Protein AF-A0A348WJ95-F1 (afdb_monomer_lite)

Secondary structure (DSSP, 8-state):
-HHHHHHHHHHHTTSEESPP-TT--HHHHHHHHTT-EE----SS--TTTS-HHHHHHHHHHHHHHHHHHHHHHHHHHHHHHHHH-GGGTTTT-------TT--------

Structure (mmCIF, N/CA/C/O backbone):
data_AF-A0A348WJ95-F1
#
_entry.id   AF-A0A348WJ95-F1
#
loop_
_atom_site.group_PDB
_atom_site.id
_atom_site.type_symbol
_atom_site.label_atom_id
_atom_site.label_alt_id
_atom_site.label_comp_id
_atom_site.label_asym_id
_atom_site.label_entity_id
_atom_site.label_seq_id
_atom_site.pdbx_PDB_ins_code
_atom_site.Cartn_x
_atom_site.Cartn_y
_atom_site.Cartn_z
_atom_site.occupancy
_atom_site.B_iso_or_equiv
_atom_site.auth_seq_id
_atom_site.auth_comp_id
_atom_site.auth_asym_id
_atom_site.auth_atom_id
_atom_site.pdbx_PDB_model_num
ATOM 1 N N . VAL A 1 1 ? -10.019 -2.043 -0.776 1.00 91.38 1 VAL A N 1
ATOM 2 C CA . VAL A 1 1 ? -9.320 -3.134 -1.510 1.00 91.38 1 VAL A CA 1
ATOM 3 C C . VAL A 1 1 ? -8.865 -2.721 -2.907 1.00 91.38 1 VAL A C 1
ATOM 5 O O . VAL A 1 1 ? -7.674 -2.802 -3.167 1.00 91.38 1 VAL A O 1
ATOM 8 N N . LEU A 1 2 ? -9.741 -2.224 -3.790 1.00 95.38 2 LEU A N 1
ATOM 9 C CA . LEU A 1 2 ? -9.342 -1.819 -5.153 1.00 95.38 2 LEU A CA 1
ATOM 10 C C . LEU A 1 2 ? -8.228 -0.758 -5.181 1.00 95.38 2 LEU A C 1
ATOM 12 O O . LEU A 1 2 ? -7.229 -0.942 -5.867 1.00 95.38 2 LEU A O 1
ATOM 16 N N . MET A 1 3 ? -8.354 0.302 -4.374 1.00 94.38 3 MET A N 1
ATOM 17 C CA . MET A 1 3 ? -7.328 1.351 -4.262 1.00 94.38 3 MET A CA 1
ATOM 18 C C . MET A 1 3 ? -5.971 0.814 -3.794 1.00 94.38 3 MET A C 1
ATOM 20 O O . MET A 1 3 ? -4.936 1.253 -4.282 1.00 94.38 3 MET A O 1
ATOM 24 N N . TRP A 1 4 ? -5.977 -0.171 -2.893 1.00 95.50 4 TRP A N 1
ATOM 25 C CA . TRP A 1 4 ? -4.765 -0.841 -2.425 1.00 95.50 4 TRP A CA 1
ATOM 26 C C . TRP A 1 4 ? -4.103 -1.645 -3.540 1.00 95.50 4 TRP A C 1
ATOM 28 O O . TRP A 1 4 ? -2.912 -1.490 -3.781 1.00 95.50 4 TRP A O 1
ATOM 38 N N . MET A 1 5 ? -4.879 -2.452 -4.269 1.00 95.56 5 MET A N 1
ATOM 39 C CA . MET A 1 5 ? -4.374 -3.207 -5.419 1.00 95.56 5 MET A CA 1
ATOM 40 C C . MET A 1 5 ? -3.795 -2.274 -6.482 1.00 95.56 5 MET A C 1
ATOM 42 O O . MET A 1 5 ? -2.671 -2.478 -6.935 1.00 95.56 5 MET A O 1
ATOM 46 N N . TYR A 1 6 ? -4.518 -1.207 -6.822 1.00 93.88 6 TYR A N 1
ATOM 47 C CA . TYR A 1 6 ? -4.030 -0.190 -7.746 1.00 93.88 6 TYR A CA 1
ATOM 48 C C . TYR A 1 6 ? -2.711 0.429 -7.263 1.00 93.88 6 TYR A C 1
ATOM 50 O O . TYR A 1 6 ? -1.728 0.418 -8.003 1.00 93.88 6 TYR A O 1
ATOM 58 N N . GLY A 1 7 ? -2.668 0.916 -6.019 1.00 94.31 7 GLY A N 1
ATOM 59 C CA . GLY A 1 7 ? -1.479 1.532 -5.433 1.00 94.31 7 GLY A CA 1
ATOM 60 C C . GLY A 1 7 ? -0.279 0.590 -5.401 1.00 94.31 7 GLY A C 1
ATOM 61 O O . GLY A 1 7 ? 0.821 0.965 -5.811 1.00 94.31 7 GLY A O 1
ATOM 62 N N . TRP A 1 8 ? -0.510 -0.658 -4.997 1.00 93.94 8 TRP A N 1
ATOM 63 C CA . TRP A 1 8 ? 0.516 -1.687 -4.921 1.00 93.94 8 TRP A CA 1
ATOM 64 C C . TRP A 1 8 ? 1.100 -2.020 -6.295 1.00 93.94 8 TRP A C 1
ATOM 66 O O . TRP A 1 8 ? 2.315 -1.947 -6.469 1.00 93.94 8 TRP A O 1
ATOM 76 N N . TYR A 1 9 ? 0.270 -2.303 -7.307 1.00 92.38 9 TYR A N 1
ATOM 77 C CA . TYR A 1 9 ? 0.761 -2.595 -8.662 1.00 92.38 9 TYR A CA 1
ATOM 78 C C . TYR A 1 9 ? 1.420 -1.378 -9.324 1.00 92.38 9 TYR A C 1
ATOM 80 O O . TYR A 1 9 ? 2.405 -1.520 -10.056 1.00 92.38 9 TYR A O 1
ATOM 88 N N . PHE A 1 10 ? 0.915 -0.174 -9.049 1.00 91.94 10 PHE A N 1
ATOM 89 C CA . PHE A 1 10 ? 1.475 1.084 -9.538 1.00 91.94 10 PHE A CA 1
ATOM 90 C C . PHE A 1 10 ? 2.867 1.391 -8.961 1.00 91.94 10 PHE A C 1
ATOM 92 O O . PHE A 1 10 ? 3.733 1.915 -9.684 1.00 91.94 10 PHE A O 1
ATOM 99 N N . MET A 1 11 ? 3.090 1.046 -7.690 1.00 92.38 11 MET A N 1
ATOM 100 C CA . MET A 1 11 ? 4.389 1.110 -7.017 1.00 92.38 11 MET A CA 1
ATOM 101 C C . MET A 1 11 ? 5.312 -0.007 -7.515 1.00 92.38 11 MET A C 1
ATOM 103 O O . MET A 1 11 ? 6.385 0.277 -8.048 1.00 92.38 11 MET A O 1
ATOM 107 N N . TRP A 1 12 ? 4.859 -1.261 -7.459 1.00 90.94 12 TRP A N 1
ATOM 108 C CA . TRP A 1 12 ? 5.659 -2.446 -7.772 1.00 90.94 12 TRP A CA 1
ATOM 109 C C . TRP A 1 12 ? 6.263 -2.412 -9.179 1.00 90.94 12 TRP A C 1
ATOM 111 O O . TRP A 1 12 ? 7.455 -2.663 -9.346 1.00 90.94 12 TRP A O 1
ATOM 121 N N . ARG A 1 13 ? 5.496 -1.995 -10.199 1.00 90.25 13 ARG A N 1
ATOM 122 C CA . ARG A 1 13 ? 6.013 -1.876 -11.578 1.00 90.25 13 ARG A CA 1
ATOM 123 C C . ARG A 1 13 ? 7.142 -0.850 -11.738 1.00 90.25 13 ARG A C 1
ATOM 125 O O . ARG A 1 13 ? 7.764 -0.803 -12.795 1.00 90.25 13 ARG A O 1
ATOM 132 N N . HIS A 1 14 ? 7.332 0.037 -10.760 1.00 88.81 14 HIS A N 1
ATOM 133 C CA . HIS A 1 14 ? 8.429 1.002 -10.739 1.00 88.81 14 HIS A CA 1
ATOM 134 C C . HIS A 1 14 ? 9.718 0.383 -10.193 1.00 88.81 14 HIS A C 1
ATOM 136 O O . HIS A 1 14 ? 10.793 0.804 -10.597 1.00 88.81 14 HIS A O 1
ATOM 142 N N . LEU A 1 15 ? 9.598 -0.638 -9.340 1.00 89.88 15 LEU A N 1
ATOM 143 C CA . LEU A 1 15 ? 10.724 -1.342 -8.730 1.00 89.88 15 LEU A CA 1
ATOM 144 C C . LEU A 1 15 ? 11.337 -2.408 -9.639 1.00 89.88 15 LEU A C 1
ATOM 146 O O . LEU A 1 15 ? 12.328 -3.020 -9.260 1.00 89.88 15 LEU A O 1
ATOM 150 N N . ILE A 1 16 ? 10.749 -2.685 -10.804 1.00 91.12 16 ILE A N 1
ATOM 151 C CA . ILE A 1 16 ? 11.214 -3.742 -11.704 1.00 91.12 16 ILE A CA 1
ATOM 152 C C . ILE A 1 16 ? 11.490 -3.220 -13.111 1.00 91.12 16 ILE A C 1
ATOM 154 O O . ILE A 1 16 ? 10.852 -2.288 -13.605 1.00 91.12 16 ILE A O 1
ATOM 158 N N . THR A 1 17 ? 12.444 -3.854 -13.784 1.00 91.75 17 THR A N 1
ATOM 159 C CA . THR A 1 17 ? 12.764 -3.615 -15.197 1.00 91.75 17 THR A CA 1
ATOM 160 C C . THR A 1 17 ? 12.913 -4.962 -15.911 1.00 91.75 17 THR A C 1
ATOM 162 O O . THR A 1 17 ? 13.579 -5.834 -15.358 1.00 91.75 17 THR A O 1
ATOM 165 N N . PRO A 1 18 ? 12.334 -5.161 -17.114 1.00 92.06 18 PRO A N 1
ATOM 166 C CA . PRO A 1 18 ? 11.546 -4.209 -17.908 1.00 92.06 18 PRO A CA 1
ATOM 167 C C . PRO A 1 18 ? 10.121 -3.993 -17.369 1.00 92.06 18 PRO A C 1
ATOM 169 O O . PRO A 1 18 ? 9.490 -4.906 -16.846 1.00 92.06 18 PRO A O 1
ATOM 172 N N . LYS A 1 19 ? 9.589 -2.772 -17.529 1.00 89.81 19 LYS A N 1
ATOM 173 C CA . LYS A 1 19 ? 8.268 -2.397 -16.995 1.00 89.81 19 LYS A CA 1
ATOM 174 C C . LYS A 1 19 ? 7.145 -3.172 -17.715 1.00 89.81 19 LYS A C 1
ATOM 176 O O . LYS A 1 19 ? 7.075 -3.111 -18.951 1.00 89.81 19 LYS A O 1
ATOM 181 N N . PRO A 1 20 ? 6.243 -3.854 -16.985 1.00 90.56 20 PRO A N 1
ATOM 182 C CA . PRO A 1 20 ? 5.063 -4.475 -17.577 1.00 90.56 20 PRO A CA 1
ATOM 183 C C . PRO A 1 20 ? 4.060 -3.402 -18.021 1.00 90.56 20 PRO A C 1
ATOM 185 O O . PRO A 1 20 ? 3.908 -2.373 -17.353 1.00 90.56 20 PRO A O 1
ATOM 188 N N . SER A 1 21 ? 3.391 -3.628 -19.152 1.00 86.94 21 SER A N 1
ATOM 189 C CA . SER A 1 21 ? 2.289 -2.799 -19.646 1.00 86.94 21 SER A CA 1
ATOM 190 C C . SER A 1 21 ? 0.992 -3.602 -19.671 1.00 86.94 21 SER A C 1
ATOM 192 O O . SER A 1 21 ? 1.013 -4.794 -19.957 1.00 86.94 21 SER A O 1
ATOM 194 N N . ALA A 1 22 ? -0.142 -2.941 -19.432 1.00 86.62 22 ALA A N 1
ATOM 195 C CA . ALA A 1 22 ? -1.461 -3.568 -19.541 1.00 86.62 22 ALA A CA 1
ATOM 196 C C . ALA A 1 22 ? -1.792 -4.004 -20.982 1.00 86.62 22 ALA A C 1
ATOM 198 O O . ALA A 1 22 ? -2.647 -4.853 -21.188 1.00 86.62 22 ALA A O 1
ATOM 199 N N . SER A 1 23 ? -1.103 -3.429 -21.971 1.00 90.25 23 SER A N 1
ATOM 200 C CA . SER A 1 23 ? -1.268 -3.758 -23.391 1.00 90.25 23 SER A CA 1
ATOM 201 C C . SER A 1 23 ? -0.319 -4.857 -23.882 1.00 90.25 23 SER A C 1
ATOM 203 O O . SER A 1 23 ? -0.336 -5.180 -25.066 1.00 90.25 23 SER A O 1
ATOM 205 N N . ASP A 1 24 ? 0.558 -5.393 -23.026 1.00 91.88 24 ASP A N 1
ATOM 206 C CA . ASP A 1 24 ? 1.428 -6.502 -23.422 1.00 91.88 24 ASP A CA 1
ATOM 207 C C . ASP A 1 24 ? 0.627 -7.812 -23.500 1.00 91.88 24 ASP A C 1
ATOM 209 O O . ASP A 1 24 ? -0.140 -8.134 -22.596 1.00 91.88 24 ASP A O 1
ATOM 213 N N . THR A 1 25 ? 0.842 -8.595 -24.562 1.00 95.12 25 THR A N 1
ATOM 214 C CA . THR A 1 25 ? 0.300 -9.957 -24.666 1.00 95.12 25 THR A CA 1
ATOM 215 C C . THR A 1 25 ? 0.956 -10.887 -23.647 1.00 95.12 25 THR A C 1
ATOM 217 O O . THR A 1 25 ? 2.069 -10.630 -23.174 1.00 95.12 25 THR A O 1
ATOM 220 N N . LEU A 1 26 ? 0.296 -12.008 -23.343 1.00 93.44 26 LEU A N 1
ATOM 221 C CA . LEU A 1 26 ? 0.812 -13.010 -22.408 1.00 93.44 26 LEU A CA 1
ATOM 222 C C . LEU A 1 26 ? 2.222 -13.486 -22.792 1.00 93.44 26 LEU A C 1
ATOM 224 O O . LEU A 1 26 ? 3.118 -13.460 -21.952 1.00 93.44 26 LEU A O 1
ATOM 228 N N . ASP A 1 27 ? 2.456 -13.826 -24.061 1.00 95.00 27 ASP A N 1
ATOM 229 C CA . ASP A 1 27 ? 3.769 -14.293 -24.530 1.00 95.00 27 ASP A CA 1
ATOM 230 C C . ASP A 1 27 ? 4.865 -13.243 -24.327 1.00 95.00 27 ASP A C 1
ATOM 232 O O . ASP A 1 27 ? 5.982 -13.551 -23.903 1.00 95.00 27 ASP A O 1
ATOM 236 N N . ARG A 1 28 ? 4.536 -11.965 -24.557 1.00 92.69 28 ARG A N 1
ATOM 237 C CA . ARG A 1 28 ? 5.470 -10.858 -24.340 1.00 92.69 28 ARG A CA 1
ATOM 238 C C . ARG A 1 28 ? 5.779 -10.673 -22.856 1.00 92.69 28 ARG A C 1
ATOM 240 O O . ARG A 1 28 ? 6.926 -10.386 -22.510 1.00 92.69 28 ARG A O 1
ATOM 247 N N . LEU A 1 29 ? 4.792 -10.854 -21.980 1.00 92.75 29 LEU A N 1
ATOM 248 C CA . LEU A 1 29 ? 4.994 -10.828 -20.530 1.00 92.75 29 LEU A CA 1
ATOM 249 C C . LEU A 1 29 ? 5.855 -12.007 -20.058 1.00 92.75 29 LEU A C 1
ATOM 251 O O . LEU A 1 29 ? 6.767 -11.795 -19.261 1.00 92.75 29 LEU A O 1
ATOM 255 N N . LEU A 1 30 ? 5.634 -13.212 -20.591 1.00 93.94 30 LEU A N 1
ATOM 256 C CA . LEU A 1 30 ? 6.448 -14.399 -20.300 1.00 93.94 30 LEU A CA 1
ATOM 257 C C . LEU A 1 30 ? 7.892 -14.257 -20.794 1.00 93.94 30 LEU A C 1
ATOM 259 O O . LEU A 1 30 ? 8.821 -14.763 -20.169 1.00 93.94 30 LEU A O 1
ATOM 263 N N . MET A 1 31 ? 8.108 -13.546 -21.899 1.00 93.94 31 MET A N 1
ATOM 264 C CA . MET A 1 31 ? 9.457 -13.222 -22.353 1.00 93.94 31 MET A CA 1
ATOM 265 C C . MET A 1 31 ? 10.127 -12.196 -21.426 1.00 93.94 31 MET A C 1
ATOM 267 O O . MET A 1 31 ? 11.282 -12.376 -21.042 1.00 93.94 31 MET A O 1
ATOM 271 N N . LYS A 1 32 ? 9.399 -11.142 -21.026 1.00 91.88 32 LYS A N 1
ATOM 272 C CA . LYS A 1 32 ? 9.894 -10.110 -20.098 1.00 91.88 32 LYS A CA 1
ATOM 273 C C . LYS A 1 32 ? 10.208 -10.671 -18.712 1.00 91.88 32 LYS A C 1
ATOM 275 O O . LYS A 1 32 ? 11.200 -10.250 -18.121 1.00 91.88 32 LYS A O 1
ATOM 280 N N . SER A 1 33 ? 9.402 -11.610 -18.209 1.00 91.06 33 SER A N 1
ATOM 281 C CA . SER A 1 33 ? 9.563 -12.188 -16.867 1.00 91.06 33 SER A CA 1
ATOM 282 C C . SER A 1 33 ? 10.927 -12.858 -16.677 1.00 91.06 33 SER A C 1
ATOM 284 O O . SER A 1 33 ? 11.519 -12.741 -15.607 1.00 91.06 33 SER A O 1
ATOM 286 N N . ARG A 1 34 ? 11.482 -13.463 -17.737 1.00 93.19 34 ARG A N 1
ATOM 287 C CA . ARG A 1 34 ? 12.816 -14.093 -17.734 1.00 93.19 34 ARG A CA 1
ATOM 288 C C . ARG A 1 34 ? 13.968 -13.108 -17.519 1.00 93.19 34 ARG A C 1
ATOM 290 O O . ARG A 1 34 ? 15.051 -13.526 -17.127 1.00 93.19 34 ARG A O 1
ATOM 297 N N . ALA A 1 35 ? 13.756 -11.823 -17.798 1.00 92.69 35 ALA A N 1
ATOM 298 C CA . ALA A 1 35 ? 14.775 -10.778 -17.715 1.00 92.69 35 ALA A CA 1
ATOM 299 C C . ALA A 1 35 ? 14.500 -9.761 -16.594 1.00 92.69 35 ALA A C 1
ATOM 301 O O . ALA A 1 35 ? 15.113 -8.692 -16.582 1.00 92.69 35 ALA A O 1
ATOM 302 N N . VAL A 1 36 ? 13.574 -10.063 -15.676 1.00 93.44 36 VAL A N 1
ATOM 303 C CA . VAL A 1 36 ? 13.211 -9.150 -14.588 1.00 93.44 36 VAL A CA 1
ATOM 304 C C . VAL A 1 36 ? 14.403 -8.914 -13.668 1.00 93.44 36 VAL A C 1
ATOM 306 O O . VAL A 1 36 ? 15.040 -9.845 -13.180 1.00 93.44 36 VAL A O 1
ATOM 309 N N . ARG A 1 37 ? 14.674 -7.637 -13.409 1.00 90.56 37 ARG A N 1
ATOM 310 C CA . ARG A 1 37 ? 15.652 -7.163 -12.430 1.00 90.56 37 ARG A CA 1
ATOM 311 C C . ARG A 1 37 ? 14.990 -6.164 -11.499 1.00 90.56 37 ARG A C 1
ATOM 313 O O . ARG A 1 37 ? 14.139 -5.383 -11.932 1.00 90.56 37 ARG A O 1
ATOM 320 N N . TRP A 1 38 ? 15.421 -6.169 -10.244 1.00 88.06 38 TRP A N 1
ATOM 321 C CA . TRP A 1 38 ? 15.050 -5.141 -9.282 1.00 88.06 38 TRP A CA 1
ATOM 322 C C . TRP A 1 38 ? 15.780 -3.838 -9.611 1.00 88.06 38 TRP A C 1
ATOM 324 O O . TRP A 1 38 ? 16.999 -3.802 -9.739 1.00 88.06 38 TRP A O 1
ATOM 334 N N . ASN A 1 39 ? 15.006 -2.775 -9.775 1.00 84.38 39 ASN A N 1
ATOM 335 C CA . ASN A 1 39 ? 15.440 -1.398 -9.956 1.00 84.38 39 ASN A CA 1
ATOM 336 C C . ASN A 1 39 ? 15.285 -0.669 -8.614 1.00 84.38 39 ASN A C 1
ATOM 338 O O . ASN A 1 39 ? 14.472 0.237 -8.467 1.00 84.38 39 ASN A O 1
ATOM 342 N N . VAL A 1 40 ? 15.991 -1.163 -7.599 1.00 78.69 40 VAL A N 1
ATOM 343 C CA . VAL A 1 40 ? 16.006 -0.576 -6.257 1.00 78.69 40 VAL A CA 1
ATOM 344 C C . VAL A 1 40 ? 17.459 -0.439 -5.847 1.00 78.69 40 VAL A C 1
ATOM 346 O O . VAL A 1 40 ? 18.170 -1.436 -5.740 1.00 78.69 40 VAL A O 1
ATOM 349 N N . GLU A 1 41 ? 17.907 0.796 -5.656 1.00 75.62 41 GLU A N 1
ATOM 350 C CA . GLU A 1 41 ? 19.234 1.078 -5.116 1.00 75.62 41 GLU A CA 1
ATOM 351 C C . GLU A 1 41 ? 19.189 0.874 -3.597 1.00 75.62 41 GLU A C 1
ATOM 353 O O . GLU A 1 41 ? 18.422 1.526 -2.893 1.00 75.62 41 GLU A O 1
ATOM 358 N N . THR A 1 42 ? 19.977 -0.074 -3.087 1.00 69.94 42 THR A N 1
ATOM 359 C CA . THR A 1 42 ? 20.011 -0.419 -1.654 1.00 69.94 42 THR A CA 1
ATOM 360 C C . THR A 1 42 ? 21.051 0.379 -0.867 1.00 69.94 42 THR A C 1
ATOM 362 O O . THR A 1 42 ? 21.159 0.207 0.343 1.00 69.94 42 THR A O 1
ATOM 365 N N . ILE A 1 43 ? 21.847 1.219 -1.539 1.00 62.94 43 ILE A N 1
ATOM 366 C CA . ILE A 1 43 ? 22.978 1.945 -0.953 1.00 62.94 43 ILE A CA 1
ATOM 367 C C . ILE A 1 43 ? 22.877 3.422 -1.366 1.00 62.94 43 ILE A C 1
ATOM 369 O O . ILE A 1 43 ? 23.289 3.794 -2.459 1.00 62.94 43 ILE A O 1
ATOM 373 N N . GLY A 1 44 ? 22.332 4.260 -0.479 1.00 62.56 44 GLY A N 1
ATOM 374 C CA . GLY A 1 44 ? 22.312 5.724 -0.613 1.00 62.56 44 GLY A CA 1
ATOM 375 C C . GLY A 1 44 ? 21.048 6.334 -1.237 1.00 62.56 44 GLY A C 1
ATOM 376 O O . GLY A 1 44 ? 20.267 5.674 -1.915 1.00 62.56 44 GLY A O 1
ATOM 377 N N . PHE A 1 45 ? 20.848 7.634 -0.989 1.00 63.44 45 PHE A N 1
ATOM 378 C CA . PHE A 1 45 ? 19.821 8.444 -1.646 1.00 63.44 45 PHE A CA 1
ATOM 379 C C . PHE A 1 45 ? 20.381 9.003 -2.955 1.00 63.44 45 PHE A C 1
ATOM 381 O O . PHE A 1 45 ? 21.178 9.939 -2.955 1.00 63.44 45 PHE A O 1
ATOM 388 N N . SER A 1 46 ? 19.957 8.429 -4.076 1.00 66.75 46 SER A N 1
ATOM 389 C CA . SER A 1 46 ? 20.250 8.953 -5.409 1.00 66.75 46 SER A CA 1
ATOM 390 C C . SER A 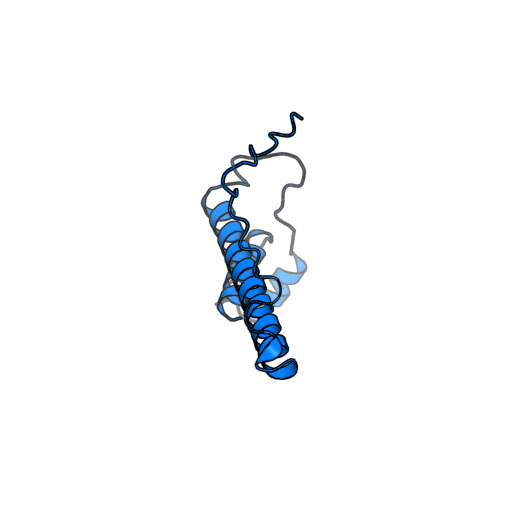1 46 ? 19.140 9.910 -5.857 1.00 66.75 46 SER A C 1
ATOM 392 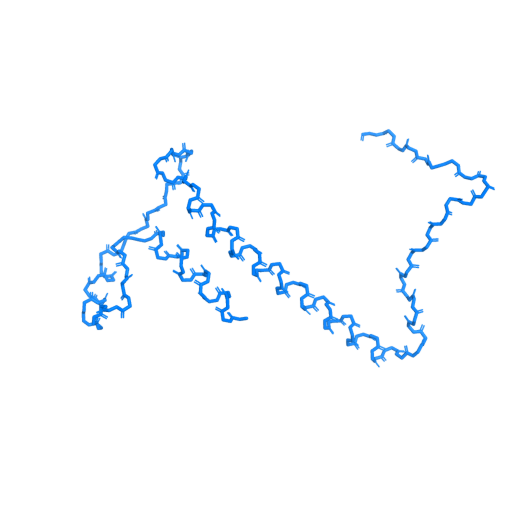O O . SER A 1 46 ? 17.970 9.508 -5.867 1.00 66.75 46 SER A O 1
ATOM 394 N N . PRO A 1 47 ? 19.469 11.141 -6.297 1.00 66.38 47 PRO A N 1
ATOM 395 C CA . PRO A 1 47 ? 18.498 12.058 -6.900 1.00 66.38 47 PRO A CA 1
ATOM 396 C C . PRO A 1 47 ? 17.774 11.466 -8.120 1.00 66.38 47 PRO A C 1
ATOM 398 O O . PRO A 1 47 ? 16.656 11.869 -8.435 1.00 66.38 47 PRO A O 1
ATOM 401 N N . ASN A 1 48 ? 18.392 10.490 -8.799 1.00 69.88 48 ASN A N 1
ATOM 402 C CA . ASN A 1 48 ? 17.800 9.826 -9.960 1.00 69.88 48 ASN A CA 1
ATOM 403 C C . ASN A 1 48 ? 16.754 8.769 -9.561 1.00 69.88 48 ASN A C 1
ATOM 405 O O . ASN A 1 48 ? 15.768 8.589 -10.277 1.00 69.88 48 ASN A O 1
ATOM 409 N N . GLY A 1 49 ? 16.955 8.079 -8.432 1.00 71.06 49 GLY A N 1
ATOM 410 C CA . GLY A 1 49 ? 16.073 7.006 -7.959 1.00 71.06 49 GLY A CA 1
ATOM 411 C C . GLY A 1 49 ? 14.920 7.492 -7.075 1.00 71.06 49 GLY A C 1
ATOM 412 O O . GLY A 1 49 ? 13.792 7.014 -7.207 1.00 71.06 49 GLY A O 1
ATOM 413 N N . PHE A 1 50 ? 15.170 8.477 -6.206 1.00 77.44 50 PHE A N 1
ATOM 414 C CA . PHE A 1 50 ? 14.183 9.001 -5.260 1.00 77.44 50 PHE A CA 1
ATOM 415 C C . PHE A 1 50 ? 13.672 10.379 -5.698 1.00 77.44 50 PHE A C 1
ATOM 417 O O . PHE A 1 50 ? 14.161 11.421 -5.270 1.00 77.44 50 PHE A O 1
ATOM 424 N N . ASN A 1 51 ? 12.666 10.381 -6.572 1.00 85.25 51 ASN A N 1
ATOM 425 C CA . ASN A 1 51 ? 11.992 11.600 -7.025 1.00 85.25 51 ASN A CA 1
ATOM 426 C C . ASN A 1 51 ? 10.603 11.762 -6.375 1.00 85.25 51 ASN A C 1
ATOM 428 O O . ASN A 1 51 ? 10.042 10.820 -5.808 1.00 85.25 51 ASN A O 1
ATOM 432 N N . GLY A 1 52 ? 10.008 12.954 -6.499 1.00 87.62 52 GLY A N 1
ATOM 433 C CA . GLY A 1 52 ? 8.681 13.246 -5.937 1.00 87.62 52 GLY A CA 1
ATOM 434 C C . GLY A 1 52 ? 7.568 12.333 -6.467 1.00 87.62 52 GLY A C 1
ATOM 435 O O . GLY A 1 52 ? 6.640 11.999 -5.734 1.00 87.62 52 GLY A O 1
ATOM 436 N N . TYR A 1 53 ? 7.684 11.853 -7.710 1.00 88.69 53 TYR A N 1
ATOM 437 C CA . TYR A 1 53 ? 6.721 10.910 -8.274 1.00 88.69 53 TYR A CA 1
ATOM 438 C C . TYR A 1 53 ? 6.828 9.526 -7.629 1.00 88.69 53 TYR A C 1
ATOM 440 O O . TYR A 1 53 ? 5.800 8.904 -7.390 1.00 88.69 53 TYR A O 1
ATOM 448 N N . PHE A 1 54 ? 8.034 9.049 -7.304 1.00 88.75 54 PHE A N 1
ATOM 449 C CA . PHE A 1 54 ? 8.237 7.817 -6.540 1.00 88.75 54 PHE A CA 1
ATOM 450 C C . PHE A 1 54 ? 7.684 7.951 -5.118 1.00 88.75 54 PHE A C 1
ATOM 452 O O . PHE A 1 54 ? 6.897 7.103 -4.691 1.00 88.75 54 PHE A O 1
ATOM 459 N N . LEU A 1 55 ? 8.012 9.051 -4.430 1.00 90.12 55 LEU A N 1
ATOM 460 C CA . LEU A 1 55 ? 7.497 9.343 -3.091 1.00 90.12 55 LEU A CA 1
ATOM 461 C C . LEU A 1 55 ? 5.962 9.361 -3.063 1.00 90.12 55 LEU A C 1
ATOM 463 O O . LEU A 1 55 ? 5.359 8.732 -2.196 1.00 90.12 55 LEU A O 1
ATOM 467 N N . PHE A 1 56 ? 5.320 9.990 -4.050 1.00 93.38 56 PHE A N 1
ATOM 468 C CA . PHE A 1 56 ? 3.861 9.990 -4.186 1.00 93.38 56 PHE A CA 1
ATOM 469 C C . PHE A 1 56 ? 3.264 8.571 -4.190 1.00 93.38 56 PHE A C 1
ATOM 471 O O . PHE A 1 56 ? 2.246 8.329 -3.543 1.00 93.38 56 PHE A O 1
ATOM 478 N N . LYS A 1 57 ? 3.907 7.605 -4.860 1.00 93.69 57 LYS A N 1
ATOM 479 C CA . LYS A 1 57 ? 3.433 6.207 -4.879 1.00 93.69 57 LYS A CA 1
ATOM 480 C C . LYS A 1 57 ? 3.514 5.553 -3.512 1.00 93.69 57 LYS A C 1
ATOM 482 O O . LYS A 1 57 ? 2.586 4.849 -3.124 1.00 93.69 57 LYS A O 1
ATOM 487 N N . VAL A 1 58 ? 4.622 5.774 -2.806 1.00 93.69 58 VAL A N 1
ATOM 488 C CA . VAL A 1 58 ? 4.825 5.242 -1.454 1.00 93.69 58 VAL A CA 1
ATOM 489 C C . VAL A 1 58 ? 3.765 5.811 -0.517 1.00 93.69 58 VAL A C 1
ATOM 491 O O . VAL A 1 58 ? 3.091 5.048 0.173 1.00 93.69 58 VAL A O 1
ATOM 494 N N . LEU A 1 59 ? 3.544 7.127 -0.561 1.00 95.94 59 LEU A N 1
ATOM 495 C CA . LEU A 1 59 ? 2.512 7.792 0.234 1.00 95.94 59 LEU A CA 1
ATOM 496 C C . LEU A 1 59 ? 1.108 7.267 -0.084 1.00 95.94 59 LEU A C 1
ATOM 498 O O . LEU A 1 59 ? 0.330 7.042 0.837 1.00 95.94 59 LEU A O 1
ATOM 502 N N . LEU A 1 60 ? 0.791 7.001 -1.354 1.00 96.25 60 LEU A N 1
ATOM 503 C CA . LEU A 1 60 ? -0.492 6.410 -1.743 1.00 96.25 60 LEU A CA 1
ATOM 504 C C . LEU A 1 60 ? -0.684 5.018 -1.117 1.00 96.25 60 LEU A C 1
ATOM 506 O O . LEU A 1 60 ? -1.742 4.747 -0.546 1.00 96.25 60 LEU A O 1
ATOM 510 N N . VAL A 1 61 ? 0.331 4.147 -1.171 1.00 96.75 61 VAL A N 1
ATOM 511 C CA . VAL A 1 61 ? 0.268 2.814 -0.543 1.00 96.75 61 VAL A CA 1
ATOM 512 C C . VAL A 1 61 ? 0.096 2.937 0.973 1.00 96.75 61 VAL A C 1
ATOM 514 O O . VAL A 1 61 ? -0.822 2.325 1.523 1.00 96.75 61 VAL A O 1
ATOM 517 N N . LEU A 1 62 ? 0.906 3.770 1.636 1.00 97.56 62 LEU A N 1
ATOM 518 C CA . LEU A 1 62 ? 0.817 4.003 3.083 1.00 97.56 62 LEU A CA 1
ATOM 519 C C . LEU A 1 62 ? -0.550 4.558 3.497 1.00 97.56 62 LEU A C 1
ATOM 521 O O . LEU A 1 62 ? -1.146 4.068 4.453 1.00 97.56 62 LEU A O 1
ATOM 525 N N . PHE A 1 63 ? -1.089 5.513 2.742 1.00 97.00 63 PHE A N 1
ATOM 526 C CA . PHE A 1 63 ? -2.430 6.046 2.965 1.00 97.00 63 PHE A CA 1
ATOM 527 C C . PHE A 1 63 ? -3.488 4.939 2.889 1.00 97.00 63 PHE A C 1
ATOM 529 O O . PHE A 1 63 ? -4.314 4.799 3.790 1.00 97.00 63 PHE A O 1
ATOM 536 N N . THR A 1 64 ? -3.443 4.092 1.856 1.00 97.25 64 THR A N 1
ATOM 537 C CA . THR A 1 64 ? -4.404 2.984 1.738 1.00 97.25 64 THR A CA 1
ATOM 538 C C . THR A 1 64 ? -4.239 1.916 2.829 1.00 97.25 64 THR A C 1
ATOM 540 O O . THR A 1 64 ? -5.247 1.354 3.259 1.00 97.25 64 THR A O 1
ATOM 543 N N . ALA A 1 65 ? -3.020 1.669 3.330 1.00 97.25 65 ALA A N 1
ATOM 544 C CA . ALA A 1 65 ? -2.789 0.844 4.524 1.00 97.25 65 ALA A CA 1
ATOM 545 C C . ALA A 1 65 ? -3.422 1.468 5.776 1.00 97.25 65 ALA A C 1
ATOM 547 O O . ALA A 1 65 ? -4.117 0.777 6.520 1.00 97.25 65 ALA A O 1
ATOM 548 N N . MET A 1 66 ? -3.231 2.773 5.987 1.00 97.94 66 MET A N 1
ATOM 549 C CA . MET A 1 66 ? -3.817 3.499 7.116 1.00 97.94 66 MET A CA 1
ATOM 550 C C . MET A 1 66 ? -5.349 3.409 7.108 1.00 97.94 66 MET A C 1
ATOM 552 O O . MET A 1 66 ? -5.957 3.152 8.144 1.00 97.94 66 MET A O 1
ATOM 556 N N . VAL A 1 67 ? -5.977 3.542 5.935 1.00 97.31 67 VAL A N 1
ATOM 557 C CA . VAL A 1 67 ? -7.434 3.388 5.779 1.00 97.31 67 VAL A CA 1
ATOM 558 C C . VAL A 1 67 ? -7.901 1.982 6.168 1.00 97.31 67 VAL A C 1
ATOM 560 O O . VAL A 1 67 ? -8.940 1.847 6.812 1.00 97.31 67 VAL A O 1
ATOM 563 N N . PHE A 1 68 ? -7.145 0.930 5.832 1.00 96.62 68 PHE A N 1
ATOM 564 C CA . PHE A 1 68 ? -7.475 -0.422 6.291 1.00 96.62 68 PHE A CA 1
ATOM 565 C C . PHE A 1 68 ? -7.382 -0.566 7.807 1.00 96.62 68 PHE A C 1
ATOM 567 O O . PHE A 1 68 ? -8.294 -1.132 8.404 1.00 96.62 68 PHE A O 1
ATOM 574 N N . LEU A 1 69 ? -6.323 -0.044 8.430 1.00 97.31 69 LEU A N 1
ATOM 575 C CA . LEU A 1 69 ? -6.186 -0.068 9.888 1.00 97.31 69 LEU A CA 1
ATOM 576 C C . LEU A 1 69 ? -7.345 0.667 10.564 1.00 97.31 69 LEU A C 1
ATOM 578 O O . LEU A 1 69 ? -7.916 0.153 11.522 1.00 97.31 69 LEU A O 1
ATOM 582 N N . HIS A 1 70 ? -7.744 1.820 10.023 1.00 96.94 70 HIS A N 1
ATOM 583 C CA . HIS A 1 70 ? -8.887 2.573 10.528 1.00 96.94 70 HIS A CA 1
ATOM 584 C C . HIS A 1 70 ? -10.199 1.787 10.393 1.00 96.94 70 HIS A C 1
ATOM 586 O O . HIS A 1 70 ? -10.975 1.723 11.342 1.00 96.94 70 HIS A O 1
ATOM 592 N N . ALA A 1 71 ? -10.424 1.128 9.251 1.00 97.00 71 ALA A N 1
ATOM 593 C CA . ALA A 1 71 ? -11.597 0.281 9.049 1.00 97.00 71 ALA A CA 1
ATOM 594 C C . ALA A 1 71 ? -11.625 -0.904 10.028 1.00 97.00 71 ALA A C 1
ATOM 596 O O . ALA A 1 71 ? -12.661 -1.170 10.629 1.00 97.00 71 ALA A O 1
ATOM 597 N N . ILE A 1 72 ? -10.493 -1.589 10.227 1.00 96.94 72 ILE A N 1
ATOM 598 C CA . ILE A 1 72 ? -10.382 -2.692 11.194 1.00 96.94 72 ILE A CA 1
ATOM 599 C C . ILE A 1 72 ? -10.679 -2.188 12.607 1.00 96.94 72 ILE A C 1
ATOM 601 O O . ILE A 1 72 ? -11.491 -2.796 13.297 1.00 96.94 72 ILE A O 1
ATOM 605 N N . ALA A 1 73 ? -10.070 -1.075 13.022 1.00 95.50 73 ALA A N 1
ATOM 606 C CA . ALA A 1 73 ? -10.296 -0.488 14.340 1.00 95.50 73 ALA A CA 1
ATOM 607 C C . ALA A 1 73 ? -11.770 -0.110 14.552 1.00 95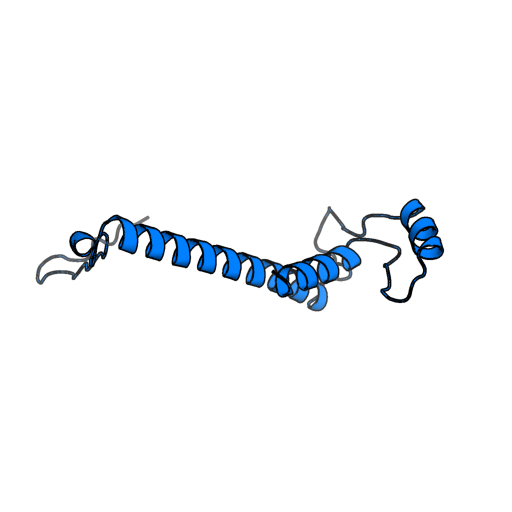.50 73 ALA A C 1
ATOM 609 O O . ALA A 1 73 ? -12.343 -0.437 15.590 1.00 95.50 73 ALA A O 1
ATOM 610 N N . PHE A 1 74 ? -12.393 0.516 13.550 1.00 94.56 74 PHE A N 1
ATOM 611 C CA . PHE A 1 74 ? -13.808 0.875 13.575 1.00 94.56 74 PHE A CA 1
ATOM 612 C C . PHE A 1 74 ? -14.705 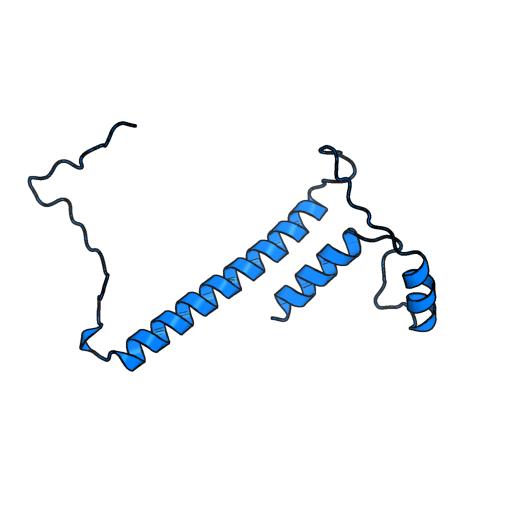-0.360 13.717 1.00 94.56 74 PHE A C 1
ATOM 614 O O . PHE A 1 74 ? -15.478 -0.446 14.667 1.00 94.56 74 PHE A O 1
ATOM 621 N N . PHE A 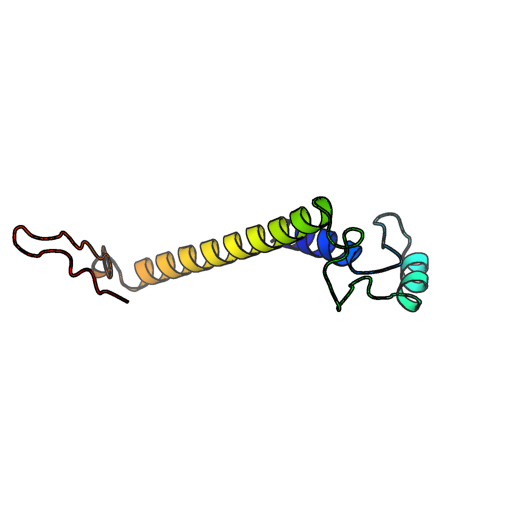1 75 ? -14.566 -1.350 12.830 1.00 96.00 75 PHE A N 1
ATOM 622 C CA . PHE A 1 75 ? -15.407 -2.549 12.873 1.00 96.00 75 PHE A CA 1
ATOM 623 C C . PHE A 1 75 ? -15.170 -3.391 14.126 1.00 96.00 75 PHE A C 1
ATOM 625 O O . PHE A 1 75 ? -16.120 -3.945 14.675 1.00 96.00 75 PHE A O 1
ATOM 632 N N . TYR A 1 76 ? -13.926 -3.474 14.602 1.00 93.88 76 TYR A N 1
ATOM 633 C CA . TYR A 1 76 ? -13.603 -4.162 15.847 1.00 93.88 76 TYR A CA 1
ATOM 634 C C . TYR A 1 76 ? -14.273 -3.483 17.046 1.00 93.88 76 TYR A C 1
ATOM 636 O O . TYR A 1 76 ? -14.895 -4.163 17.860 1.00 93.88 76 TYR A O 1
ATOM 644 N N . ARG A 1 77 ? -14.226 -2.146 17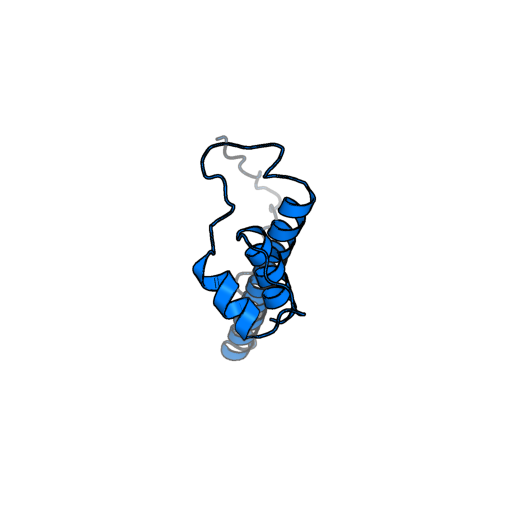.115 1.00 90.69 77 ARG A N 1
ATOM 645 C CA . ARG A 1 77 ? -14.921 -1.375 18.150 1.00 90.69 77 ARG A CA 1
ATOM 646 C C . ARG A 1 77 ? -16.436 -1.576 18.090 1.00 90.69 77 ARG A C 1
ATOM 648 O O . ARG A 1 77 ? -17.023 -1.925 19.106 1.00 90.69 77 ARG A O 1
ATOM 655 N N . SER A 1 78 ? -17.053 -1.447 16.914 1.00 90.81 78 SER A N 1
ATOM 656 C CA . SER A 1 78 ? -18.500 -1.659 16.757 1.00 90.81 78 SER A CA 1
ATOM 657 C C . SER A 1 78 ? -18.931 -3.083 17.122 1.00 90.81 78 SER A C 1
ATOM 659 O O . SER A 1 78 ? -20.005 -3.284 17.684 1.00 90.81 78 SER A O 1
ATOM 661 N N . TYR A 1 79 ? -18.095 -4.085 16.831 1.00 93.19 79 TYR A N 1
ATOM 662 C CA . TYR A 1 79 ? -18.352 -5.467 17.233 1.00 93.19 79 TYR A CA 1
ATOM 663 C C . TYR A 1 79 ? -18.310 -5.649 18.758 1.00 93.19 79 TYR A C 1
ATOM 665 O O . TYR A 1 79 ? -19.169 -6.336 19.312 1.00 93.19 79 TYR A O 1
ATOM 673 N N . LEU A 1 80 ? -17.339 -5.034 19.441 1.00 90.00 80 LEU A N 1
ATOM 674 C CA . LEU A 1 80 ? -17.264 -5.064 20.903 1.00 90.00 80 LEU A CA 1
ATOM 675 C C . LEU A 1 80 ? -18.451 -4.339 21.547 1.00 90.00 80 LEU A C 1
ATOM 677 O O . LEU A 1 80 ? -19.059 -4.900 22.451 1.00 90.00 80 LEU A O 1
ATOM 681 N N . GLU A 1 81 ? -18.832 -3.165 21.040 1.00 88.88 81 GLU A N 1
ATOM 682 C CA . GLU A 1 81 ? -20.008 -2.417 21.513 1.00 88.88 81 GLU A CA 1
ATOM 683 C C . GLU A 1 81 ? -21.296 -3.251 21.376 1.00 88.88 81 GLU A C 1
ATOM 685 O O . GLU A 1 81 ? -22.083 -3.348 22.317 1.00 88.88 81 GLU A O 1
ATOM 690 N N . TRP A 1 82 ? -21.483 -3.942 20.244 1.00 89.19 82 TRP A N 1
ATOM 691 C CA . TRP A 1 82 ? -22.628 -4.839 20.049 1.00 89.19 82 TRP A CA 1
ATOM 692 C C . TRP A 1 82 ? -22.620 -6.043 21.004 1.00 89.19 82 TRP A C 1
ATOM 694 O O . TRP A 1 82 ? -23.674 -6.445 21.497 1.00 89.19 82 TRP A O 1
ATOM 704 N N . LYS A 1 83 ? -21.445 -6.625 21.271 1.00 92.31 83 LYS A N 1
ATOM 705 C CA . LYS A 1 83 ? -21.296 -7.805 22.136 1.00 92.31 83 LYS A CA 1
ATOM 706 C C . LYS A 1 83 ? -21.451 -7.478 23.625 1.00 92.31 83 LYS A C 1
ATOM 708 O O . LYS A 1 83 ? -21.988 -8.296 24.366 1.00 92.31 83 LYS A O 1
ATOM 713 N N . GLU A 1 84 ? -20.922 -6.342 24.068 1.00 89.81 84 GLU A N 1
ATOM 714 C CA . GLU A 1 84 ? -20.920 -5.931 25.478 1.00 89.81 84 GLU A CA 1
ATOM 715 C C . GLU A 1 84 ? -22.231 -5.245 25.894 1.00 89.81 84 GLU A C 1
ATOM 717 O O . GLU A 1 84 ? -22.594 -5.286 27.067 1.00 89.81 84 GLU A O 1
ATOM 722 N N . GLY A 1 85 ? -22.979 -4.681 24.940 1.00 87.62 85 GLY A N 1
ATOM 723 C CA . GLY A 1 85 ? -24.282 -4.075 25.195 1.00 87.62 85 GLY A CA 1
ATOM 724 C C . GLY A 1 85 ? -24.202 -2.666 25.805 1.00 87.62 85 GLY A C 1
ATOM 725 O O . GLY A 1 85 ? -23.134 -2.051 25.825 1.00 87.62 85 GLY A O 1
ATOM 726 N N . PRO A 1 86 ? -25.336 -2.129 26.298 1.00 85.12 86 PRO A N 1
ATOM 727 C CA . PRO A 1 86 ? -25.451 -0.735 26.744 1.00 85.12 86 PRO A CA 1
ATOM 728 C C . PRO A 1 86 ? -24.483 -0.342 27.869 1.00 85.12 86 PRO A C 1
ATOM 730 O O . PRO A 1 86 ? -24.101 0.816 27.969 1.00 85.12 86 PRO A O 1
ATOM 733 N N . GLU A 1 87 ? -24.049 -1.301 28.692 1.00 81.88 87 GLU A N 1
ATOM 734 C CA . GLU A 1 87 ? -23.104 -1.066 29.795 1.00 81.88 87 GLU A CA 1
ATOM 735 C C . GLU A 1 87 ? -21.685 -0.701 29.322 1.00 81.88 87 GLU A C 1
ATOM 737 O O . GLU A 1 87 ? -20.869 -0.231 30.111 1.00 81.88 87 GLU A O 1
ATOM 742 N N . SER A 1 88 ? -21.376 -0.904 28.038 1.00 78.94 88 SER A N 1
ATOM 743 C CA . SER A 1 88 ? -20.087 -0.534 27.441 1.00 78.94 88 SER A CA 1
ATOM 744 C C . SER A 1 88 ? -20.021 0.936 26.997 1.00 78.94 88 SER A C 1
ATOM 746 O O . SER A 1 88 ? -18.976 1.408 26.539 1.00 78.94 88 SER A O 1
ATOM 748 N N . GLU A 1 89 ? -21.114 1.697 27.122 1.00 80.38 89 GLU A N 1
ATOM 749 C CA . GLU A 1 89 ? -21.128 3.107 26.732 1.00 80.38 89 GLU A CA 1
ATOM 750 C C . GLU A 1 89 ? -20.069 3.909 27.512 1.00 80.38 89 GLU A C 1
ATOM 752 O O . GLU A 1 89 ? -20.035 3.923 28.739 1.00 80.38 89 GLU A O 1
ATOM 757 N N . GLY A 1 90 ? -19.158 4.572 26.789 1.00 75.81 90 GLY A N 1
ATOM 758 C CA . GLY A 1 90 ? -18.080 5.357 27.402 1.00 75.81 90 GLY A CA 1
ATOM 759 C C . GLY A 1 90 ? -16.982 4.526 28.078 1.00 75.81 90 GLY A C 1
ATOM 760 O O . GLY A 1 90 ? -16.129 5.089 28.764 1.00 75.81 90 GLY A O 1
ATOM 761 N N . LYS A 1 91 ? -16.946 3.205 27.877 1.00 74.00 91 LYS A N 1
ATOM 762 C CA . LYS A 1 91 ? -15.880 2.349 28.407 1.00 74.00 91 LYS A CA 1
ATOM 763 C C . LYS A 1 91 ? -14.525 2.760 27.818 1.00 74.00 91 LYS A C 1
ATOM 765 O O . LYS A 1 91 ? -14.378 2.889 26.603 1.00 74.00 91 LYS A O 1
ATOM 770 N N . TYR A 1 92 ? -13.542 2.987 28.691 1.00 74.00 92 TYR A N 1
ATOM 771 C CA . TYR A 1 92 ? -12.222 3.551 28.353 1.00 74.00 92 TYR A CA 1
ATOM 772 C C . TYR A 1 92 ? -12.254 4.974 27.769 1.00 74.00 92 TYR A C 1
ATOM 774 O O . TYR A 1 92 ? -11.252 5.424 27.213 1.00 74.00 92 TYR A O 1
ATOM 782 N N . LEU A 1 93 ? -13.383 5.687 27.875 1.00 77.19 93 LEU A N 1
ATOM 783 C CA . LEU A 1 93 ? -13.428 7.111 27.571 1.00 77.19 93 LEU A CA 1
ATOM 784 C C . LEU A 1 93 ? -12.759 7.861 28.718 1.00 77.19 93 LEU A C 1
ATOM 786 O O . LEU A 1 93 ? -13.393 8.192 29.717 1.00 77.19 93 LEU A O 1
ATOM 790 N N . ASP A 1 94 ? -11.470 8.104 28.550 1.00 72.56 94 ASP A N 1
ATOM 791 C CA . ASP A 1 94 ? -10.724 8.976 29.432 1.00 72.56 94 ASP A CA 1
ATOM 792 C C . ASP A 1 94 ? -11.211 10.420 29.241 1.00 72.56 94 ASP A C 1
ATOM 794 O O . ASP A 1 94 ? -11.114 11.003 28.155 1.00 72.56 94 ASP A O 1
ATOM 798 N N . ARG A 1 95 ? -11.834 10.955 30.291 1.00 70.00 95 ARG A N 1
ATOM 799 C CA . ARG A 1 95 ? -12.238 12.355 30.396 1.00 70.00 95 ARG A CA 1
ATOM 800 C C . ARG A 1 95 ? -11.418 13.011 31.493 1.00 70.00 95 ARG A C 1
ATOM 802 O O . ARG A 1 95 ? -11.997 13.607 32.400 1.00 70.00 95 ARG A O 1
ATOM 809 N N . ASP A 1 96 ? -10.101 12.886 31.427 1.00 69.94 96 ASP A N 1
ATOM 810 C CA . ASP A 1 96 ? -9.226 13.679 32.273 1.00 69.94 96 ASP A CA 1
ATOM 811 C C . ASP A 1 96 ? -9.568 15.170 32.120 1.00 69.94 96 ASP A C 1
ATOM 813 O O . ASP A 1 96 ? -9.352 15.815 31.090 1.00 69.94 96 ASP A O 1
ATOM 817 N N . THR A 1 97 ? -10.157 15.721 33.177 1.00 65.69 97 THR A N 1
ATOM 818 C CA . THR A 1 97 ? -10.167 17.152 33.456 1.00 65.69 97 THR A CA 1
ATOM 819 C C . THR A 1 97 ? -9.099 17.380 34.509 1.00 65.69 97 THR A C 1
ATOM 821 O O . THR A 1 97 ? -9.174 16.741 35.557 1.00 65.69 97 THR A O 1
ATOM 824 N N . LEU A 1 98 ? -8.160 18.305 34.276 1.00 57.62 98 LEU A N 1
ATOM 825 C CA . LEU A 1 98 ? -7.357 18.877 35.360 1.00 57.62 98 LEU A CA 1
ATOM 826 C C . LEU A 1 98 ? -8.357 19.496 36.344 1.00 57.62 98 LEU A C 1
ATOM 828 O O . LEU A 1 98 ? -8.912 20.568 36.089 1.00 57.62 98 LEU A O 1
ATOM 832 N N . GLY A 1 99 ? -8.706 18.761 37.399 1.00 56.81 99 GLY A N 1
ATOM 833 C CA . GLY A 1 99 ? -9.601 19.253 38.435 1.00 56.81 99 GLY A CA 1
ATOM 834 C C . GLY A 1 99 ? -9.021 20.537 39.022 1.00 56.81 99 GLY A C 1
ATOM 835 O O . GLY A 1 99 ? -7.809 20.751 38.992 1.00 56.81 99 GLY A O 1
ATOM 836 N N . ALA A 1 100 ? -9.874 21.417 39.551 1.00 53.84 100 ALA A N 1
ATOM 837 C CA . ALA A 1 100 ? -9.404 22.608 40.251 1.00 53.84 100 ALA A CA 1
ATOM 838 C C . ALA A 1 100 ? -8.535 22.187 41.454 1.00 53.84 100 ALA A C 1
ATOM 840 O O . ALA A 1 100 ? -9.066 21.860 42.513 1.00 53.84 100 ALA A O 1
ATOM 841 N N . GLY A 1 101 ? -7.212 22.167 41.261 1.00 56.91 101 GLY A N 1
ATOM 842 C CA . GLY A 1 101 ? -6.228 21.807 42.282 1.00 56.91 101 GLY A CA 1
ATOM 843 C C . GLY A 1 101 ? -5.091 20.870 41.858 1.00 56.91 101 GLY A C 1
ATOM 844 O O . GLY A 1 101 ? -4.185 20.693 42.665 1.00 56.91 101 GLY A O 1
ATOM 845 N N . GLU A 1 102 ? -5.075 20.304 40.647 1.00 53.12 102 GLU A N 1
ATOM 846 C CA . GLU A 1 102 ? -3.954 19.459 40.194 1.00 53.12 102 GLU A CA 1
ATOM 847 C C . GLU A 1 102 ? -3.199 20.129 39.041 1.00 53.12 102 GLU A C 1
ATOM 849 O O . GLU A 1 102 ? -3.693 20.237 37.918 1.00 53.12 102 GLU A O 1
ATOM 854 N N . GLU A 1 103 ? -1.994 20.627 39.338 1.00 54.25 103 GLU A N 1
ATOM 855 C CA . GLU A 1 103 ? -1.053 21.081 38.317 1.00 54.25 103 GLU A CA 1
ATOM 856 C C . GLU A 1 103 ? -0.619 19.868 37.493 1.00 54.25 103 GLU A C 1
ATOM 858 O O . GLU A 1 103 ? -0.161 18.866 38.045 1.00 54.25 103 GLU A O 1
ATOM 863 N N . ALA A 1 104 ? -0.784 19.956 36.170 1.00 55.03 104 ALA A N 1
ATOM 864 C CA . ALA A 1 104 ? -0.281 18.953 35.247 1.00 55.03 104 ALA A CA 1
ATOM 865 C C . ALA A 1 104 ? 1.207 18.745 35.544 1.00 55.03 104 ALA A C 1
ATOM 867 O O . ALA A 1 104 ? 2.013 19.657 35.362 1.00 55.03 104 ALA A O 1
ATOM 868 N N . TYR A 1 105 ? 1.565 17.568 36.056 1.00 51.22 105 TYR A N 1
ATOM 869 C CA . TYR A 1 105 ? 2.954 17.243 36.330 1.00 51.22 105 TYR A CA 1
ATOM 870 C C . TYR A 1 105 ? 3.694 17.167 34.989 1.00 51.22 105 TYR A C 1
ATOM 872 O O . TYR A 1 105 ? 3.632 16.156 34.288 1.00 51.22 105 TYR A O 1
ATOM 880 N N . GLU A 1 106 ? 4.365 18.259 34.609 1.00 51.56 106 GLU A N 1
ATOM 881 C CA . GLU A 1 106 ? 5.371 18.258 33.550 1.00 51.56 106 GLU A CA 1
ATOM 882 C C . GLU A 1 106 ? 6.542 17.404 34.038 1.00 51.56 106 GLU A C 1
ATOM 884 O O . GLU A 1 106 ? 7.469 17.866 34.705 1.00 51.56 106 GLU A O 1
ATOM 889 N N . GLY A 1 107 ? 6.472 16.110 33.728 1.00 45.38 107 GLY A N 1
ATOM 890 C CA . GLY A 1 107 ? 7.616 15.224 33.813 1.00 45.38 107 GLY A CA 1
ATOM 891 C C . GLY A 1 107 ? 8.692 15.731 32.861 1.00 45.38 107 GLY A C 1
ATOM 892 O O . GLY A 1 107 ? 8.646 15.470 31.663 1.00 45.38 107 GLY A O 1
ATOM 893 N N . THR A 1 108 ? 9.663 16.460 33.400 1.00 43.34 108 THR A N 1
ATOM 894 C CA . THR A 1 108 ? 10.967 16.666 32.774 1.00 43.34 108 THR A CA 1
ATOM 895 C C . THR A 1 108 ? 11.551 15.308 32.403 1.00 43.34 108 THR A C 1
ATOM 897 O O . THR A 1 108 ? 11.868 14.554 33.319 1.00 43.34 108 THR A O 1
ATOM 900 N N . HIS A 1 109 ? 11.696 15.022 31.106 1.00 40.22 109 HIS A N 1
ATOM 901 C CA . HIS A 1 109 ? 12.820 14.304 30.491 1.00 40.22 109 HIS A CA 1
ATOM 902 C C . HIS A 1 109 ? 12.791 14.462 28.968 1.00 40.22 109 HIS A C 1
ATOM 904 O O . HIS A 1 109 ? 11.742 14.171 28.354 1.00 40.22 109 HIS A O 1
#

Foldseek 3Di:
DVLLVVLVLVLVLLQKPPRDDPPDDPVRVVVRVVVIDGPDDPDDDDCVNDDPVNVVSVVSNVVVVVVVVVVCVVVVVVVVCVVVDPVCVCPVVDPDDCPVPDDDPPPDD

Radius of gyration: 24.25 Å; chains: 1; bounding box: 48×37×67 Å

Sequence (109 aa):
VLMWMYGWYFMWRHLITPKPSASDTLDRLLMKSRAVRWNVETIGFSPNGFNGYFLFKVLLVLFTAMVFLHAIAFFYRSYLEWKEGPESEGKYLDRDTLGAGEEAYEGTH

pLDDT: mean 83.9, std 14.55, range [40.22, 97.94]

Organism: NCBI:txid314263